Protein AF-A0A4Y9J2N4-F1 (afdb_monomer_lite)

Secondary structure (DSSP, 8-state):
-PPEEEEEEEPGGG-EEEEEEETTEEEEEEE-HHHHHHHHHHHHHHHHHTTSS-HHHHHHTTT-HHHHHHHHHHT-

Sequence (76 aa):
MPRYEIEIEYHKHGEKTYSMTHHGDYILENGTYEELCWHMRRIINDCIEEGMMNQAEAYDMLGDIPMFNEFMESMT

pLDDT: mean 86.06, std 7.69, range [52.88, 94.75]

Foldseek 3Di:
DWAKDKDWDADPPGDIFIWIDTPNHTPRDRHDLVVVLVVLLVVLVVCCVVVVDPPVLSVVCRSVNVVSNVSRVVVD

Structure (mmCIF, N/CA/C/O backbone):
data_AF-A0A4Y9J2N4-F1
#
_entry.id   AF-A0A4Y9J2N4-F1
#
loop_
_atom_site.group_PDB
_atom_site.id
_atom_site.type_symbol
_atom_site.label_atom_id
_atom_site.label_alt_id
_atom_site.label_comp_id
_atom_site.label_asym_id
_atom_site.label_entity_id
_atom_site.label_seq_id
_atom_site.pdbx_PDB_ins_code
_atom_site.Cartn_x
_atom_site.Cartn_y
_atom_site.Cartn_z
_atom_site.occupancy
_atom_site.B_iso_or_equiv
_atom_site.auth_seq_id
_atom_site.auth_comp_id
_atom_site.auth_asym_id
_atom_site.auth_atom_id
_atom_site.pdbx_PDB_model_num
ATOM 1 N N . MET A 1 1 ? -14.906 -0.076 5.070 1.00 52.88 1 MET A N 1
ATOM 2 C CA . MET A 1 1 ? -14.039 1.127 5.069 1.00 52.88 1 MET A CA 1
ATOM 3 C C . MET A 1 1 ? -13.658 1.486 3.636 1.00 52.88 1 MET A C 1
ATOM 5 O O . MET A 1 1 ? -14.025 0.726 2.743 1.00 52.88 1 MET A O 1
ATOM 9 N N . PRO A 1 2 ? -13.009 2.633 3.371 1.00 55.69 2 PRO A N 1
ATOM 10 C CA . PRO A 1 2 ? -12.403 2.888 2.069 1.00 55.69 2 PRO A CA 1
ATOM 11 C C . PRO A 1 2 ? -11.485 1.748 1.631 1.00 55.69 2 PRO A C 1
ATOM 13 O O . PRO A 1 2 ? -10.662 1.297 2.422 1.00 55.69 2 PRO A O 1
ATOM 16 N N . ARG A 1 3 ? -11.625 1.281 0.389 1.00 71.25 3 ARG A N 1
ATOM 17 C CA . ARG A 1 3 ? -10.810 0.187 -0.150 1.00 71.25 3 ARG A CA 1
ATOM 18 C C . ARG A 1 3 ? -9.596 0.776 -0.860 1.00 71.25 3 ARG A C 1
ATOM 20 O O . ARG A 1 3 ? -9.770 1.562 -1.795 1.00 71.25 3 ARG A O 1
ATOM 27 N N . TYR A 1 4 ? -8.404 0.420 -0.390 1.00 81.81 4 TYR A N 1
ATOM 28 C CA . TYR A 1 4 ? -7.163 0.628 -1.128 1.00 81.81 4 TYR A CA 1
ATOM 29 C C . TYR A 1 4 ? -6.867 -0.623 -1.946 1.00 81.81 4 TYR A C 1
ATOM 31 O O . TYR A 1 4 ? -6.938 -1.730 -1.416 1.00 81.81 4 TYR A O 1
ATOM 39 N N . GLU A 1 5 ? -6.535 -0.452 -3.219 1.00 85.56 5 GLU A N 1
ATOM 40 C CA . GLU A 1 5 ? -6.137 -1.556 -4.092 1.00 85.56 5 GLU A CA 1
ATOM 41 C C . GLU A 1 5 ? -4.803 -1.210 -4.748 1.00 85.56 5 GLU A C 1
ATOM 43 O O . GLU A 1 5 ? -4.605 -0.083 -5.204 1.00 85.56 5 GLU A O 1
ATOM 48 N N . ILE A 1 6 ? -3.879 -2.171 -4.770 1.00 86.69 6 ILE A N 1
ATOM 49 C CA . ILE A 1 6 ? -2.576 -2.025 -5.422 1.00 86.69 6 ILE A CA 1
ATOM 50 C C . ILE A 1 6 ? -2.536 -2.913 -6.663 1.00 86.69 6 ILE A C 1
ATOM 52 O O . ILE A 1 6 ? -2.715 -4.129 -6.575 1.00 86.69 6 ILE A O 1
ATOM 56 N N . GLU A 1 7 ? -2.223 -2.306 -7.801 1.00 88.75 7 GLU A N 1
ATOM 57 C CA . GLU A 1 7 ? -1.995 -2.975 -9.078 1.00 88.75 7 GLU A CA 1
ATOM 58 C C . GLU A 1 7 ? -0.505 -2.923 -9.437 1.00 88.75 7 GLU A C 1
ATOM 60 O O . GLU A 1 7 ? 0.168 -1.909 -9.233 1.00 88.75 7 GLU A O 1
ATOM 65 N N . ILE A 1 8 ? 0.021 -4.026 -9.978 1.00 89.69 8 ILE A N 1
ATOM 66 C CA . ILE A 1 8 ? 1.414 -4.134 -10.428 1.00 89.69 8 ILE A CA 1
ATOM 67 C C . ILE A 1 8 ? 1.408 -4.395 -11.930 1.00 89.69 8 ILE A C 1
ATOM 69 O O . ILE A 1 8 ? 0.937 -5.444 -12.378 1.00 89.69 8 ILE A O 1
ATOM 73 N N . GLU A 1 9 ? 1.979 -3.476 -12.702 1.00 89.31 9 GLU A N 1
ATOM 74 C CA . GLU A 1 9 ? 2.156 -3.646 -14.141 1.00 89.31 9 GLU A CA 1
ATOM 75 C C . GLU A 1 9 ? 3.602 -4.041 -14.460 1.00 89.31 9 GLU A C 1
ATOM 77 O O . GLU A 1 9 ? 4.567 -3.466 -13.949 1.00 89.31 9 GLU A O 1
ATOM 82 N N . TYR A 1 10 ? 3.752 -5.060 -15.309 1.00 87.19 10 TYR A N 1
ATOM 83 C CA . TYR A 1 10 ? 5.044 -5.595 -15.727 1.00 87.19 10 TYR A CA 1
ATOM 84 C C . TYR A 1 10 ? 5.369 -5.123 -17.141 1.00 87.19 10 TYR A C 1
ATOM 86 O O . TYR A 1 10 ? 4.704 -5.499 -18.108 1.00 87.19 10 TYR A O 1
ATOM 94 N N . HIS A 1 11 ? 6.444 -4.351 -17.267 1.00 83.44 11 HIS A N 1
ATOM 95 C CA . HIS A 1 11 ? 6.892 -3.778 -18.530 1.00 83.44 11 HIS A CA 1
ATOM 96 C C . HIS A 1 11 ? 7.931 -4.658 -19.225 1.00 83.44 11 HIS A C 1
ATOM 98 O O . HIS A 1 11 ? 8.537 -5.576 -18.655 1.00 83.44 11 HIS A O 1
ATOM 104 N N . LYS A 1 12 ? 8.170 -4.359 -20.507 1.00 72.19 12 LYS A N 1
ATOM 105 C CA . LYS A 1 12 ? 9.268 -4.976 -21.262 1.00 72.19 12 LYS A CA 1
ATOM 106 C C . LYS A 1 12 ? 10.588 -4.675 -20.545 1.00 72.19 12 LYS A C 1
ATOM 108 O O . LYS A 1 12 ? 10.788 -3.568 -20.073 1.00 72.19 12 LYS A O 1
ATOM 113 N N . HIS A 1 13 ? 11.485 -5.660 -20.493 1.00 78.00 13 HIS A N 1
ATOM 114 C CA . HIS A 1 13 ? 12.762 -5.610 -19.758 1.00 78.00 13 HIS A CA 1
ATOM 115 C C . HIS A 1 13 ? 12.683 -5.751 -18.227 1.00 78.00 13 HIS A C 1
ATOM 117 O O . HIS A 1 13 ? 13.709 -5.633 -17.565 1.00 78.00 13 HIS A O 1
ATOM 123 N N . GLY A 1 14 ? 11.523 -6.116 -17.666 1.00 77.25 14 GLY A N 1
ATOM 124 C CA . GLY A 1 14 ? 11.404 -6.452 -16.241 1.00 77.25 14 GLY A CA 1
ATOM 125 C C . GLY A 1 14 ? 11.253 -5.243 -15.317 1.00 77.25 14 GLY A C 1
ATOM 126 O O . GLY A 1 14 ? 11.288 -5.406 -14.097 1.00 77.25 14 GLY A O 1
ATOM 127 N N . GLU A 1 15 ? 11.060 -4.054 -15.887 1.00 83.31 15 GLU A N 1
ATOM 128 C CA . GLU A 1 15 ? 10.593 -2.885 -15.149 1.00 83.31 15 GLU A CA 1
ATOM 129 C C . GLU A 1 15 ? 9.178 -3.138 -14.616 1.00 83.31 15 GLU A C 1
ATOM 131 O O . GLU A 1 15 ? 8.369 -3.830 -15.240 1.00 83.31 15 GLU A O 1
ATOM 136 N N . LYS A 1 16 ? 8.894 -2.599 -13.432 1.00 89.50 16 LYS A N 1
ATOM 137 C CA . LYS A 1 16 ? 7.591 -2.710 -12.779 1.00 89.50 16 LYS A CA 1
ATOM 138 C C . LYS A 1 16 ? 7.115 -1.322 -12.412 1.00 89.50 16 LYS A C 1
ATOM 140 O O . LYS A 1 16 ? 7.884 -0.572 -11.809 1.00 89.50 16 LYS A O 1
ATOM 145 N N . THR A 1 17 ? 5.866 -1.022 -12.731 1.00 92.62 17 THR A N 1
ATOM 146 C CA . THR A 1 17 ? 5.177 0.143 -12.183 1.00 92.62 17 THR A CA 1
ATOM 147 C C . THR A 1 17 ? 4.112 -0.311 -11.201 1.00 92.62 17 THR A C 1
ATOM 149 O O . THR A 1 17 ? 3.601 -1.433 -11.271 1.00 92.62 17 THR A O 1
ATOM 152 N N . TYR A 1 18 ? 3.829 0.560 -10.244 1.00 93.25 18 TYR A N 1
ATOM 153 C CA . TYR A 1 18 ? 2.885 0.310 -9.172 1.00 93.25 18 TYR A CA 1
ATOM 154 C C . TYR A 1 18 ? 1.830 1.401 -9.196 1.00 93.25 18 TYR A C 1
ATOM 156 O O . TYR A 1 18 ? 2.155 2.589 -9.248 1.00 93.25 18 TYR A O 1
ATOM 164 N N . SER A 1 19 ? 0.574 0.991 -9.127 1.00 93.69 19 SER A N 1
ATOM 165 C CA . SER A 1 19 ? -0.553 1.904 -9.026 1.00 93.69 19 SER A CA 1
ATOM 166 C C . SER A 1 19 ? -1.338 1.581 -7.767 1.00 93.69 19 SER A C 1
ATOM 168 O O . SER A 1 19 ? -1.476 0.418 -7.398 1.00 93.69 19 SER A O 1
ATOM 170 N N . MET A 1 20 ? -1.826 2.613 -7.090 1.00 92.56 20 MET A N 1
ATOM 171 C CA . MET A 1 20 ? -2.666 2.482 -5.907 1.00 92.56 20 MET A CA 1
ATOM 172 C C . MET A 1 20 ? -3.936 3.291 -6.129 1.00 92.56 20 MET A C 1
ATOM 174 O O . MET A 1 20 ? -3.862 4.483 -6.442 1.00 92.56 20 MET A O 1
ATOM 178 N N . THR A 1 21 ? -5.091 2.659 -5.951 1.00 90.88 21 THR A N 1
ATOM 179 C CA . THR A 1 21 ? -6.393 3.324 -5.999 1.00 90.88 21 THR A CA 1
ATOM 180 C C . THR A 1 21 ? -6.999 3.424 -4.608 1.00 90.88 21 THR A C 1
ATOM 182 O O . THR A 1 21 ? -6.723 2.617 -3.721 1.00 90.88 21 THR A O 1
ATOM 185 N N . HIS A 1 22 ? -7.833 4.438 -4.418 1.00 88.31 22 HIS A N 1
ATOM 186 C CA . HIS A 1 22 ? -8.666 4.634 -3.246 1.00 88.31 22 HIS A CA 1
ATOM 187 C C . HIS A 1 22 ? -10.062 5.011 -3.728 1.00 88.31 22 HIS A C 1
ATOM 189 O O . HIS A 1 22 ? -10.223 6.010 -4.421 1.00 88.31 22 HIS A O 1
ATOM 195 N N . HIS A 1 23 ? -11.074 4.198 -3.414 1.00 84.62 23 HIS A N 1
ATOM 196 C CA . HIS A 1 23 ? -12.437 4.400 -3.937 1.00 84.62 23 HIS A CA 1
ATOM 197 C C . HIS A 1 23 ? -12.534 4.467 -5.477 1.00 84.62 23 HIS A C 1
ATOM 199 O O . HIS A 1 23 ? -13.455 5.073 -6.019 1.00 84.62 23 HIS A O 1
ATOM 205 N N . GLY A 1 24 ? -11.614 3.802 -6.181 1.00 82.12 24 GLY A N 1
ATOM 206 C CA . GLY A 1 24 ? -11.551 3.807 -7.645 1.00 82.12 24 GLY A CA 1
ATOM 207 C C . GLY A 1 24 ? -10.802 4.999 -8.247 1.00 82.12 24 GLY A C 1
ATOM 208 O O . GLY A 1 24 ? -10.584 5.006 -9.455 1.00 82.12 24 GLY A O 1
ATOM 209 N N . ASP A 1 25 ? -10.356 5.956 -7.430 1.00 87.62 25 ASP A N 1
ATOM 210 C CA . ASP A 1 25 ? -9.495 7.054 -7.866 1.00 87.62 25 ASP A CA 1
ATOM 211 C C . ASP A 1 25 ? -8.024 6.692 -7.641 1.00 87.62 25 ASP A C 1
ATOM 213 O O . ASP A 1 25 ? -7.641 6.252 -6.553 1.00 87.62 25 ASP A O 1
ATOM 217 N N . TYR A 1 26 ? -7.176 6.883 -8.654 1.00 87.75 26 TYR A N 1
ATOM 218 C CA . TYR A 1 26 ? -5.736 6.681 -8.502 1.00 87.75 26 TYR A CA 1
ATOM 219 C C . TYR A 1 26 ? -5.147 7.734 -7.559 1.00 87.75 26 TYR A C 1
ATOM 221 O O . TYR A 1 26 ? -5.248 8.938 -7.795 1.00 87.75 26 TYR A O 1
ATOM 229 N N . ILE A 1 27 ? -4.486 7.261 -6.504 1.00 92.50 27 ILE A N 1
ATOM 230 C CA . ILE A 1 27 ? -3.649 8.084 -5.620 1.00 92.50 27 ILE A CA 1
ATOM 231 C C . ILE A 1 27 ? -2.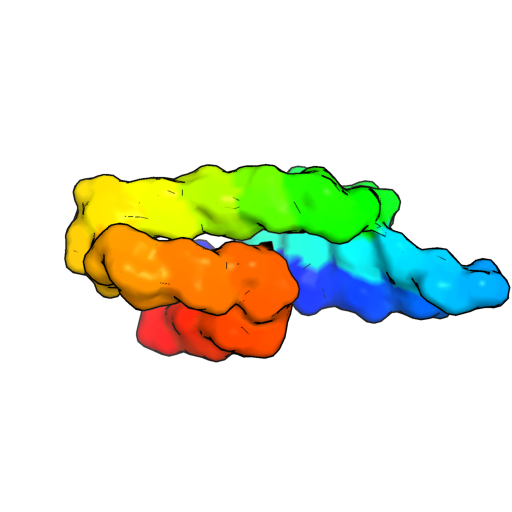158 7.912 -5.923 1.00 92.50 27 ILE A C 1
ATOM 233 O O . ILE A 1 27 ? -1.352 8.756 -5.537 1.00 92.50 27 ILE A O 1
ATOM 237 N N . LEU A 1 28 ? -1.816 6.845 -6.648 1.00 93.12 28 LEU A N 1
ATOM 238 C CA . LEU A 1 28 ? -0.543 6.628 -7.319 1.00 93.12 28 LEU A CA 1
ATOM 239 C C . LEU A 1 28 ? -0.839 5.967 -8.669 1.00 93.12 28 LEU A C 1
ATOM 241 O O . LEU A 1 28 ? -1.517 4.943 -8.703 1.00 93.12 28 LEU A O 1
ATOM 245 N N . GLU A 1 29 ? -0.328 6.522 -9.763 1.00 94.75 29 GLU A N 1
ATOM 246 C CA . GLU A 1 29 ? -0.496 5.969 -11.109 1.00 94.75 29 GLU A CA 1
ATOM 247 C C . GLU A 1 29 ? 0.879 5.773 -11.748 1.00 94.75 29 GLU A C 1
ATOM 249 O O . GLU A 1 29 ? 1.642 6.729 -11.886 1.00 94.75 29 GLU A O 1
ATOM 254 N N . ASN A 1 30 ? 1.194 4.535 -12.138 1.00 92.00 30 ASN A N 1
ATOM 255 C CA . ASN A 1 30 ? 2.456 4.171 -12.787 1.00 92.00 30 ASN A CA 1
ATOM 256 C C . ASN A 1 30 ? 3.721 4.607 -12.024 1.00 92.00 30 ASN A C 1
ATOM 258 O O . ASN A 1 30 ? 4.731 4.983 -12.620 1.00 92.00 30 ASN A O 1
ATOM 262 N N . GLY A 1 31 ? 3.663 4.537 -10.696 1.00 92.75 31 GLY A N 1
ATOM 263 C CA . GLY A 1 31 ? 4.743 4.941 -9.813 1.00 92.75 31 GLY A CA 1
ATOM 264 C C . GLY A 1 31 ? 5.833 3.889 -9.641 1.00 92.75 31 GLY A C 1
ATOM 265 O O . GLY A 1 31 ? 5.730 2.730 -10.055 1.00 92.75 31 GLY A O 1
ATOM 266 N N . THR A 1 32 ? 6.891 4.308 -8.966 1.00 93.12 32 THR A N 1
ATOM 267 C CA . THR A 1 32 ? 7.977 3.461 -8.484 1.00 93.12 32 THR A CA 1
ATOM 268 C C . THR A 1 32 ? 7.580 2.708 -7.212 1.00 93.12 32 THR A C 1
ATOM 270 O O . THR A 1 32 ? 6.635 3.058 -6.503 1.00 93.12 32 THR A O 1
ATOM 273 N N . TYR A 1 33 ? 8.353 1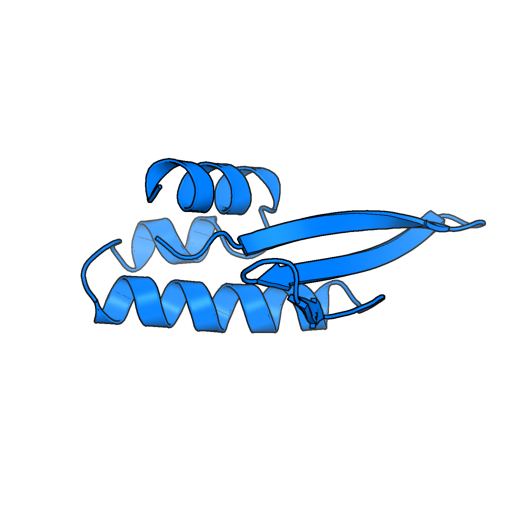.674 -6.876 1.00 91.12 33 TYR A N 1
ATOM 274 C CA . TYR A 1 33 ? 8.177 0.947 -5.616 1.00 91.12 33 TYR A CA 1
ATOM 275 C C . TYR A 1 33 ? 8.389 1.844 -4.384 1.00 91.12 33 TYR A C 1
ATOM 277 O O . TYR A 1 33 ? 7.734 1.661 -3.361 1.00 91.12 33 TYR A O 1
ATOM 285 N N . GLU A 1 34 ? 9.295 2.821 -4.474 1.00 92.19 34 GLU A N 1
ATOM 286 C CA . GLU A 1 34 ? 9.574 3.756 -3.380 1.00 92.19 34 GLU A CA 1
ATOM 287 C C . GLU A 1 34 ? 8.374 4.671 -3.110 1.00 92.19 34 GLU A C 1
ATOM 289 O O . GLU A 1 34 ? 7.977 4.844 -1.956 1.00 92.19 34 GLU A O 1
ATOM 294 N N . GLU A 1 35 ? 7.744 5.185 -4.170 1.00 93.44 35 GLU A N 1
ATOM 295 C CA . GLU A 1 35 ? 6.514 5.973 -4.062 1.00 93.44 35 GLU A CA 1
ATOM 296 C C . GLU A 1 35 ? 5.381 5.140 -3.457 1.00 93.44 35 GLU A C 1
ATOM 298 O O . GLU A 1 35 ? 4.724 5.593 -2.518 1.00 93.44 35 GLU A O 1
ATOM 303 N N . LEU A 1 36 ? 5.211 3.890 -3.904 1.00 93.19 36 LEU A N 1
ATOM 304 C CA . LEU A 1 36 ? 4.237 2.970 -3.314 1.00 93.19 36 LEU A CA 1
ATOM 305 C C . LEU A 1 36 ? 4.470 2.790 -1.807 1.00 93.19 36 LEU A C 1
ATOM 307 O O . LEU A 1 36 ? 3.545 2.971 -1.015 1.00 93.19 36 LEU A O 1
ATOM 311 N N . CYS A 1 37 ? 5.704 2.483 -1.399 1.00 91.75 37 CYS A N 1
ATOM 312 C CA . CYS A 1 37 ? 6.057 2.306 0.011 1.00 91.75 37 CYS A CA 1
ATOM 313 C C . CYS A 1 37 ? 5.777 3.567 0.838 1.00 91.75 37 CYS A C 1
ATOM 315 O O . CYS A 1 37 ? 5.356 3.472 1.992 1.00 91.75 37 CYS A O 1
ATOM 317 N N . TRP A 1 38 ? 5.989 4.752 0.261 1.00 92.31 38 TRP A N 1
ATOM 318 C CA . TRP A 1 38 ? 5.674 6.013 0.923 1.00 92.31 38 TRP A CA 1
ATOM 319 C C . TRP A 1 38 ? 4.169 6.171 1.169 1.00 92.31 38 TRP A C 1
ATOM 321 O O . TRP A 1 38 ? 3.771 6.528 2.281 1.00 92.31 38 TRP A O 1
ATOM 331 N N . HIS A 1 39 ? 3.331 5.844 0.180 1.00 91.94 39 HIS A N 1
ATOM 332 C CA . HIS A 1 39 ? 1.874 5.840 0.340 1.00 91.94 39 HIS A CA 1
ATOM 333 C C . HIS A 1 39 ? 1.412 4.802 1.370 1.00 91.94 39 HIS A C 1
ATOM 335 O O . HIS A 1 39 ? 0.681 5.161 2.294 1.00 91.94 39 HIS A O 1
ATOM 341 N N . MET A 1 40 ? 1.902 3.559 1.281 1.00 91.50 40 MET A N 1
ATOM 342 C CA . MET A 1 40 ? 1.604 2.499 2.256 1.00 91.50 40 MET A CA 1
ATOM 343 C C . MET A 1 40 ? 1.938 2.950 3.680 1.00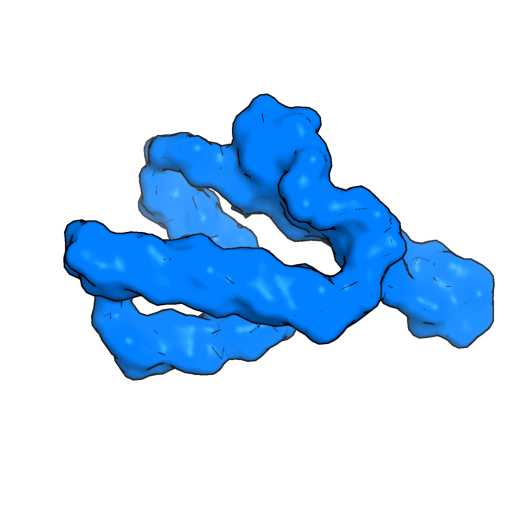 91.50 40 MET A C 1
ATOM 345 O O . MET A 1 40 ? 1.126 2.796 4.586 1.00 91.50 40 MET A O 1
ATOM 349 N N . ARG A 1 41 ? 3.105 3.577 3.876 1.00 91.50 41 ARG A N 1
ATOM 350 C CA . ARG A 1 41 ? 3.534 4.077 5.186 1.00 91.50 41 ARG A CA 1
ATOM 351 C C . ARG A 1 41 ? 2.602 5.128 5.763 1.00 91.50 41 ARG A C 1
ATOM 353 O O . ARG A 1 41 ? 2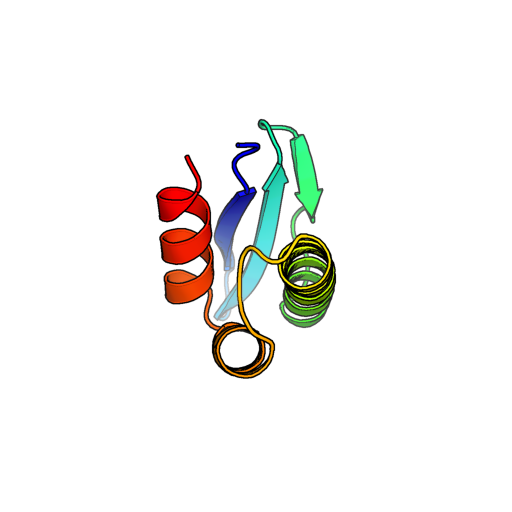.379 5.122 6.969 1.00 91.50 41 ARG A O 1
ATOM 360 N N . ARG A 1 42 ? 2.083 6.037 4.937 1.00 90.88 42 ARG A N 1
ATOM 361 C CA . ARG A 1 42 ? 1.121 7.042 5.403 1.00 90.88 42 ARG A CA 1
ATOM 362 C C . ARG A 1 42 ? -0.166 6.384 5.883 1.00 90.88 42 ARG A C 1
ATOM 364 O O . ARG A 1 42 ? -0.565 6.635 7.008 1.00 90.88 42 ARG A O 1
ATOM 371 N N . ILE A 1 43 ? -0.724 5.483 5.079 1.00 90.00 43 ILE A N 1
ATOM 372 C CA . ILE A 1 43 ? -1.973 4.785 5.406 1.00 90.00 43 ILE A CA 1
ATOM 373 C C . ILE A 1 43 ? -1.810 3.943 6.678 1.00 90.00 43 ILE A C 1
ATOM 375 O O . ILE A 1 43 ? -2.642 4.000 7.574 1.00 90.00 43 ILE A O 1
ATOM 379 N N . ILE A 1 44 ? -0.705 3.204 6.790 1.00 89.69 44 ILE A N 1
ATOM 380 C CA . ILE A 1 44 ? -0.393 2.400 7.976 1.00 89.69 44 ILE A CA 1
ATOM 381 C C . ILE A 1 44 ? -0.264 3.279 9.227 1.00 89.69 44 ILE A C 1
ATOM 383 O O . ILE A 1 44 ? -0.783 2.916 10.278 1.00 89.69 44 ILE A O 1
ATOM 387 N N . ASN A 1 45 ? 0.400 4.436 9.134 1.00 90.50 45 ASN A N 1
ATOM 388 C CA . ASN A 1 45 ? 0.490 5.361 10.266 1.00 90.50 45 ASN A CA 1
ATOM 389 C C . ASN A 1 45 ? -0.893 5.863 10.695 1.00 90.50 45 ASN A C 1
ATOM 391 O O . ASN A 1 45 ? -1.168 5.869 11.891 1.00 90.50 45 ASN A O 1
ATOM 395 N N . ASP A 1 46 ? -1.761 6.211 9.743 1.00 89.81 46 ASP A N 1
ATOM 396 C CA . ASP A 1 46 ? -3.134 6.630 10.038 1.00 89.81 46 ASP A CA 1
ATOM 397 C C . ASP A 1 46 ? -3.896 5.495 10.762 1.00 89.81 46 ASP A C 1
ATOM 399 O O . ASP A 1 46 ? -4.519 5.721 11.798 1.00 89.81 46 ASP A O 1
ATOM 403 N N . CYS A 1 47 ? -3.754 4.238 10.315 1.00 88.31 47 CYS A N 1
ATOM 404 C CA . CYS A 1 47 ? -4.344 3.070 10.986 1.00 88.31 47 CYS A CA 1
ATOM 405 C C . CYS A 1 47 ? -3.809 2.844 12.414 1.00 88.31 47 CYS A C 1
ATOM 407 O O . CYS A 1 47 ? -4.563 2.415 13.293 1.00 88.31 47 CYS A O 1
ATOM 409 N N . ILE A 1 48 ? -2.523 3.115 12.668 1.00 89.81 48 ILE A N 1
ATOM 410 C CA . ILE A 1 48 ? -1.948 3.065 14.023 1.00 89.81 48 ILE A CA 1
ATOM 411 C C . ILE A 1 48 ? -2.552 4.17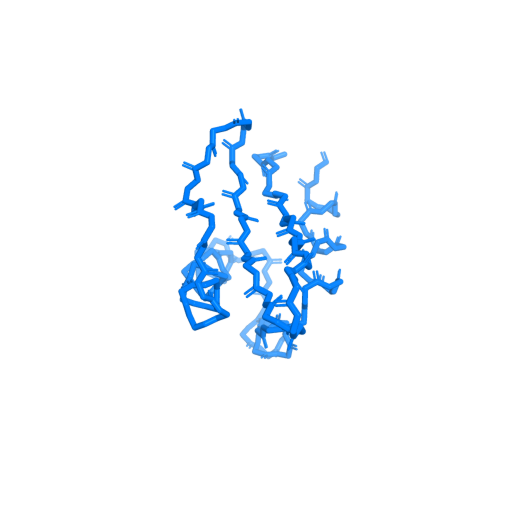1 14.894 1.00 89.81 48 ILE A C 1
ATOM 413 O O . ILE A 1 48 ? -2.936 3.909 16.035 1.00 89.81 48 ILE A O 1
ATOM 417 N N . GLU A 1 49 ? -2.634 5.400 14.377 1.00 91.00 49 GLU A N 1
ATOM 418 C CA . GLU A 1 49 ? -3.180 6.554 15.103 1.00 91.00 49 GLU A CA 1
ATOM 419 C C . GLU A 1 49 ? -4.660 6.359 15.461 1.00 91.00 49 GLU A C 1
ATOM 421 O O . GLU A 1 49 ? -5.086 6.725 16.558 1.00 91.00 49 GLU A O 1
ATOM 426 N N . GLU A 1 50 ? -5.425 5.707 14.585 1.00 89.75 50 GLU A N 1
ATOM 427 C CA . GLU A 1 50 ? -6.824 5.341 14.824 1.00 89.75 50 GLU A CA 1
ATOM 428 C C . GLU A 1 50 ? -6.992 4.089 15.711 1.00 89.75 50 GLU A C 1
ATOM 430 O O . GLU A 1 50 ? -8.111 3.732 16.085 1.00 89.75 50 GLU A O 1
ATOM 435 N N . GLY A 1 51 ? -5.892 3.432 16.099 1.00 88.44 51 GLY A N 1
ATOM 436 C CA . GLY A 1 51 ? -5.896 2.264 16.983 1.00 88.44 51 GLY A CA 1
ATOM 437 C C . GLY A 1 51 ? -6.376 0.970 16.321 1.00 88.44 51 GLY A C 1
ATOM 438 O O . GLY A 1 51 ? -6.777 0.041 17.024 1.00 88.44 51 GLY A O 1
ATOM 439 N N . MET A 1 52 ? -6.347 0.898 14.988 1.00 86.88 52 MET A N 1
ATOM 440 C CA . MET A 1 52 ? -6.767 -0.278 14.213 1.00 86.88 52 MET A CA 1
ATOM 441 C C . MET A 1 52 ? -5.697 -1.365 14.161 1.00 86.88 52 MET A C 1
ATOM 443 O O . MET A 1 52 ? -6.017 -2.541 14.008 1.00 86.88 52 MET A O 1
ATOM 447 N N . MET A 1 53 ? -4.430 -0.978 14.298 1.00 86.69 53 MET A N 1
ATOM 448 C CA . MET A 1 53 ? -3.298 -1.896 14.325 1.00 86.69 53 MET A CA 1
ATOM 449 C C . MET A 1 53 ? -2.211 -1.394 15.269 1.00 86.69 53 MET A C 1
ATOM 451 O O . MET A 1 53 ? -2.111 -0.195 15.543 1.00 86.69 53 MET A O 1
ATOM 455 N N . ASN A 1 54 ? -1.371 -2.303 15.762 1.00 85.81 54 ASN A N 1
ATOM 456 C CA . ASN A 1 54 ? -0.216 -1.902 16.556 1.00 85.81 54 ASN A CA 1
ATOM 457 C C . ASN A 1 54 ? 1.006 -1.614 15.667 1.00 85.81 54 ASN A C 1
ATOM 459 O O . ASN A 1 54 ? 1.128 -2.090 14.540 1.00 85.81 54 ASN A O 1
ATOM 463 N N . GLN A 1 55 ? 1.944 -0.830 16.201 1.00 84.12 55 GLN A N 1
ATOM 464 C CA . GLN A 1 55 ? 3.131 -0.400 15.463 1.00 84.12 55 GLN A CA 1
ATOM 465 C C . GLN A 1 55 ? 4.051 -1.565 15.045 1.00 84.12 55 GLN A C 1
ATOM 467 O O . GLN A 1 55 ? 4.781 -1.432 14.068 1.00 84.12 55 GLN A O 1
ATOM 472 N N . ALA A 1 56 ? 4.038 -2.694 15.761 1.00 82.62 56 ALA A N 1
ATOM 473 C CA . ALA A 1 56 ? 4.879 -3.841 15.419 1.00 82.62 56 ALA A CA 1
ATOM 474 C C . ALA A 1 56 ? 4.364 -4.555 14.157 1.00 82.62 56 ALA A C 1
ATOM 476 O O . ALA A 1 56 ? 5.133 -4.758 13.226 1.00 82.62 56 ALA A O 1
ATOM 477 N N . GLU A 1 57 ? 3.060 -4.835 14.091 1.00 80.19 57 GLU A N 1
ATOM 478 C CA . GLU A 1 57 ? 2.394 -5.437 12.922 1.00 80.19 57 GLU A CA 1
ATOM 479 C C . GLU A 1 57 ? 2.492 -4.541 11.678 1.00 80.19 57 GLU A C 1
ATOM 481 O O . GLU A 1 57 ? 2.630 -5.012 10.553 1.00 80.19 57 GLU A O 1
ATOM 486 N N . ALA A 1 58 ? 2.463 -3.227 11.890 1.00 79.06 58 ALA A N 1
ATOM 487 C CA . ALA A 1 58 ? 2.554 -2.219 10.845 1.00 79.06 58 ALA A CA 1
ATOM 488 C C . ALA A 1 58 ? 3.890 -2.202 10.088 1.00 79.06 58 ALA A C 1
ATOM 490 O O . ALA A 1 58 ? 3.906 -1.994 8.874 1.00 79.06 58 ALA A O 1
ATOM 491 N N . TYR A 1 59 ? 5.019 -2.384 10.781 1.00 76.06 59 TYR A N 1
ATOM 492 C CA . TYR A 1 59 ? 6.329 -2.321 10.127 1.00 76.06 59 TYR A CA 1
ATOM 493 C C . TYR A 1 59 ? 6.629 -3.549 9.270 1.00 76.06 59 TYR A C 1
ATOM 495 O O . TYR A 1 59 ? 7.311 -3.403 8.257 1.00 76.06 59 TYR A O 1
ATOM 503 N N . ASP A 1 60 ? 6.090 -4.714 9.632 1.00 83.25 60 ASP A N 1
ATOM 504 C CA . ASP A 1 60 ? 6.244 -5.945 8.849 1.00 83.25 60 ASP A CA 1
ATOM 505 C C . ASP A 1 60 ? 5.478 -5.879 7.515 1.00 83.25 60 ASP A C 1
ATOM 507 O O . ASP A 1 60 ? 5.857 -6.523 6.541 1.00 83.25 60 ASP A O 1
ATOM 511 N N . MET A 1 61 ? 4.442 -5.041 7.444 1.00 84.88 61 MET A N 1
ATOM 512 C CA . MET A 1 61 ? 3.570 -4.884 6.277 1.00 84.88 61 MET A CA 1
ATOM 513 C C . MET A 1 61 ? 4.123 -3.911 5.220 1.00 84.88 61 MET A C 1
ATOM 515 O O . MET A 1 61 ? 3.639 -3.856 4.087 1.00 84.88 61 MET A O 1
ATOM 519 N N . LEU A 1 62 ? 5.142 -3.113 5.556 1.00 83.31 62 LEU A N 1
ATOM 520 C CA . LEU A 1 62 ? 5.717 -2.147 4.621 1.00 83.31 62 LEU A CA 1
ATOM 521 C C . LEU A 1 62 ? 6.469 -2.847 3.489 1.00 83.31 62 LEU A C 1
ATOM 523 O O . LEU A 1 62 ? 7.513 -3.460 3.696 1.00 83.31 62 LEU A O 1
ATOM 527 N N . GLY A 1 63 ? 5.966 -2.681 2.267 1.00 80.19 63 GLY A N 1
ATOM 528 C CA . GLY A 1 63 ? 6.536 -3.312 1.079 1.00 80.19 63 GLY A CA 1
ATOM 529 C C . GLY A 1 63 ? 6.044 -4.741 0.821 1.00 80.19 63 GLY A C 1
ATOM 530 O O . GLY A 1 63 ? 6.265 -5.268 -0.270 1.00 80.19 63 GLY A O 1
ATOM 531 N N . ASP A 1 64 ? 5.319 -5.345 1.765 1.00 89.38 64 ASP A N 1
ATOM 532 C CA . ASP A 1 64 ? 4.596 -6.598 1.552 1.00 89.38 64 ASP A CA 1
ATOM 533 C C . ASP A 1 64 ? 3.200 -6.287 0.988 1.00 89.38 64 ASP A C 1
ATOM 535 O O . ASP A 1 64 ? 2.226 -6.084 1.713 1.00 89.38 64 ASP A O 1
ATOM 539 N N . ILE A 1 65 ? 3.123 -6.175 -0.342 1.00 87.00 65 ILE A N 1
ATOM 540 C CA . ILE A 1 65 ? 1.882 -5.843 -1.061 1.00 87.00 65 ILE A CA 1
ATOM 541 C C . ILE A 1 65 ? 0.766 -6.871 -0.784 1.00 87.00 65 ILE A C 1
ATOM 543 O O . ILE A 1 65 ? -0.353 -6.436 -0.509 1.00 87.00 65 ILE A O 1
ATOM 547 N N . PRO A 1 66 ? 1.013 -8.201 -0.831 1.00 88.25 66 PRO A N 1
ATOM 548 C CA . PRO A 1 66 ? 0.010 -9.189 -0.438 1.00 88.25 66 PRO A CA 1
ATOM 549 C C . PRO A 1 66 ? -0.530 -8.970 0.976 1.00 88.25 66 PRO A C 1
ATOM 551 O O . PRO A 1 66 ? -1.743 -8.862 1.140 1.00 88.25 66 PRO A O 1
ATOM 554 N N . MET A 1 67 ? 0.351 -8.835 1.973 1.00 88.44 67 MET A N 1
ATOM 555 C CA . MET A 1 67 ? -0.068 -8.642 3.363 1.00 88.44 67 MET A CA 1
ATOM 556 C C . MET A 1 67 ? -0.847 -7.334 3.546 1.00 88.44 67 MET A C 1
ATOM 558 O O . MET A 1 67 ? -1.855 -7.306 4.251 1.00 88.44 67 MET A O 1
ATOM 562 N N . PHE A 1 68 ? -0.422 -6.257 2.881 1.00 88.56 68 PHE A N 1
ATOM 563 C CA . PHE A 1 68 ? -1.137 -4.983 2.899 1.00 88.56 68 PHE A CA 1
ATOM 564 C C . PHE A 1 68 ? -2.542 -5.096 2.305 1.00 88.56 68 PHE A C 1
ATOM 566 O O . PHE A 1 68 ? -3.500 -4.610 2.904 1.00 88.56 68 PHE A O 1
ATOM 573 N N . ASN A 1 69 ? -2.684 -5.758 1.154 1.00 85.94 69 ASN A N 1
ATOM 574 C CA . ASN A 1 69 ? -3.990 -5.963 0.531 1.00 85.94 69 ASN A CA 1
ATOM 575 C C . ASN A 1 69 ? -4.900 -6.826 1.420 1.00 85.94 69 ASN A C 1
ATOM 577 O O . ASN A 1 69 ? -6.052 -6.456 1.627 1.00 85.94 69 ASN A O 1
ATOM 581 N N . GLU A 1 70 ? -4.389 -7.915 2.005 1.00 87.56 70 GLU A N 1
ATOM 582 C CA . GLU A 1 70 ? -5.148 -8.757 2.946 1.00 87.56 70 GLU A CA 1
ATOM 583 C C . GLU A 1 70 ? -5.628 -7.963 4.171 1.00 87.56 70 GLU A C 1
ATOM 585 O O . GLU A 1 70 ? -6.786 -8.076 4.582 1.00 87.56 70 GLU A O 1
ATOM 590 N N . PHE A 1 71 ? -4.764 -7.113 4.734 1.00 86.94 71 PHE A N 1
ATOM 591 C CA . PHE A 1 71 ? -5.132 -6.236 5.842 1.00 86.94 71 PHE A CA 1
ATOM 592 C C . PHE A 1 71 ? -6.237 -5.249 5.441 1.00 86.94 71 PHE A C 1
ATOM 594 O O . PHE A 1 71 ? -7.251 -5.154 6.134 1.00 86.94 71 PHE A O 1
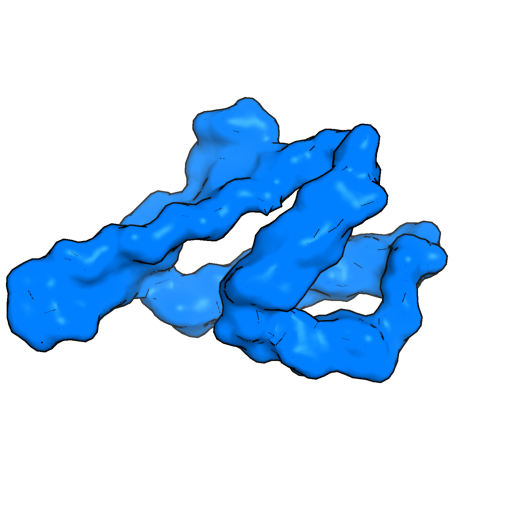ATOM 601 N N . MET A 1 72 ? -6.094 -4.569 4.300 1.00 84.94 72 MET A N 1
ATOM 602 C CA . MET A 1 72 ? -7.106 -3.635 3.790 1.00 84.94 72 MET A CA 1
ATOM 603 C C . MET A 1 72 ? -8.451 -4.323 3.521 1.00 84.94 72 MET A C 1
ATOM 605 O O . MET A 1 72 ? -9.504 -3.766 3.834 1.00 84.94 72 MET A O 1
ATOM 609 N N . GLU A 1 73 ? -8.438 -5.555 3.006 1.00 83.44 73 GLU A N 1
ATOM 610 C CA . GLU A 1 73 ? -9.651 -6.353 2.812 1.00 83.44 73 GLU A CA 1
ATOM 611 C C . GLU A 1 73 ? -10.317 -6.734 4.139 1.00 83.44 73 GLU A C 1
ATOM 613 O O . GLU A 1 73 ? -11.541 -6.675 4.237 1.00 83.44 73 GLU A O 1
ATOM 618 N N . SER A 1 74 ? -9.540 -7.034 5.185 1.00 84.38 74 SER A N 1
ATOM 619 C CA . SER A 1 74 ? -10.077 -7.371 6.513 1.00 84.38 74 SER A CA 1
ATOM 620 C C . SER A 1 74 ? -10.811 -6.214 7.211 1.00 84.38 74 SER A C 1
ATOM 622 O O . SER A 1 74 ? -11.635 -6.450 8.095 1.00 84.38 74 SER A O 1
ATOM 624 N N . MET A 1 75 ? -10.538 -4.968 6.810 1.00 76.00 75 MET A N 1
ATOM 625 C CA . MET A 1 75 ? -11.171 -3.757 7.352 1.00 76.00 75 MET A CA 1
ATOM 626 C C . MET A 1 75 ? -12.508 -3.394 6.671 1.00 76.00 75 MET A C 1
ATOM 628 O O . MET A 1 75 ? -13.120 -2.364 6.991 1.00 76.00 75 MET A O 1
ATOM 632 N N . THR A 1 76 ? -12.961 -4.194 5.701 1.00 65.62 76 THR A N 1
ATOM 633 C CA . THR A 1 76 ? -14.158 -3.919 4.885 1.00 65.62 76 THR A CA 1
ATOM 634 C C . THR A 1 76 ? -15.356 -4.737 5.337 1.00 65.62 76 THR A C 1
ATOM 636 O O . THR A 1 76 ? -16.435 -4.111 5.463 1.00 65.62 76 THR A O 1
#

Radius of gyration: 12.56 Å; chains: 1; bounding box: 27×17×38 Å